Protein AF-A0A382WI26-F1 (afdb_monomer_lite)

Structure (mmCIF, N/CA/C/O backbone):
data_AF-A0A382WI26-F1
#
_entry.id   AF-A0A382WI26-F1
#
loop_
_atom_site.group_PDB
_atom_site.id
_atom_site.type_symbol
_atom_site.label_atom_id
_atom_site.label_alt_id
_atom_site.label_comp_id
_atom_site.label_asym_id
_atom_site.label_entity_id
_atom_site.label_seq_id
_atom_site.pdbx_PDB_ins_code
_atom_site.Cartn_x
_atom_site.Cartn_y
_atom_site.Cartn_z
_atom_site.occupancy
_atom_site.B_iso_or_equiv
_atom_site.auth_seq_id
_atom_site.auth_comp_id
_atom_site.auth_asym_id
_atom_site.auth_atom_id
_atom_site.pdbx_PDB_model_num
ATOM 1 N N . MET A 1 1 ? 7.525 -3.763 5.941 1.00 58.94 1 MET A N 1
ATOM 2 C CA . MET A 1 1 ? 7.935 -3.816 4.519 1.00 58.94 1 MET A CA 1
ATOM 3 C C . MET A 1 1 ? 7.964 -5.229 3.935 1.00 58.94 1 MET A C 1
ATOM 5 O O . MET A 1 1 ? 7.587 -5.360 2.782 1.00 58.94 1 MET A O 1
ATOM 9 N N . ALA A 1 2 ? 8.318 -6.279 4.693 1.00 75.75 2 ALA A N 1
ATOM 10 C CA . ALA A 1 2 ? 8.308 -7.662 4.184 1.00 75.75 2 ALA A CA 1
ATOM 11 C C . ALA A 1 2 ? 6.912 -8.155 3.731 1.00 75.75 2 ALA A C 1
ATOM 13 O O . ALA A 1 2 ? 6.775 -8.685 2.637 1.00 75.75 2 ALA A O 1
ATOM 14 N N . HIS A 1 3 ? 5.851 -7.873 4.499 1.00 81.00 3 HIS A N 1
ATOM 15 C CA . HIS A 1 3 ? 4.496 -8.342 4.166 1.00 81.00 3 HIS A CA 1
ATOM 16 C C . HIS A 1 3 ? 3.944 -7.801 2.836 1.00 81.00 3 HIS A C 1
ATOM 18 O O . HIS A 1 3 ? 3.308 -8.542 2.096 1.00 81.00 3 HIS A O 1
ATOM 24 N N . ALA A 1 4 ? 4.214 -6.536 2.494 1.00 79.94 4 ALA A N 1
ATOM 25 C CA . ALA A 1 4 ? 3.778 -5.951 1.220 1.00 79.94 4 ALA A CA 1
ATOM 26 C C . ALA A 1 4 ? 4.477 -6.609 0.017 1.00 79.94 4 ALA A C 1
ATOM 28 O O . ALA A 1 4 ? 3.862 -6.806 -1.029 1.00 79.94 4 ALA A O 1
ATOM 29 N N . GLN A 1 5 ? 5.749 -6.987 0.176 1.00 84.00 5 GLN A N 1
ATOM 30 C CA . GLN A 1 5 ? 6.508 -7.705 -0.845 1.00 84.00 5 GLN A CA 1
ATOM 31 C C . GLN A 1 5 ? 5.969 -9.125 -1.055 1.00 84.00 5 GLN A C 1
ATOM 33 O O . GLN A 1 5 ? 5.814 -9.560 -2.197 1.00 84.00 5 GLN A O 1
ATOM 38 N N . ASP A 1 6 ? 5.640 -9.826 0.031 1.00 87.94 6 ASP A N 1
ATOM 39 C CA . ASP A 1 6 ? 5.046 -11.161 -0.041 1.00 87.94 6 ASP A CA 1
ATOM 40 C C . ASP A 1 6 ? 3.657 -11.138 -0.688 1.00 87.94 6 ASP A C 1
ATOM 42 O O . ASP A 1 6 ? 3.366 -11.987 -1.531 1.00 87.94 6 ASP A O 1
ATOM 46 N N . LEU A 1 7 ? 2.828 -10.142 -0.357 1.00 86.31 7 LEU A N 1
ATOM 47 C CA . LEU A 1 7 ? 1.517 -9.935 -0.979 1.00 86.31 7 LEU A CA 1
ATOM 48 C C . LEU A 1 7 ? 1.644 -9.625 -2.473 1.00 86.31 7 LEU A C 1
ATOM 50 O O . LEU A 1 7 ? 0.955 -10.235 -3.285 1.00 86.31 7 LEU A O 1
ATOM 54 N N . CYS A 1 8 ? 2.578 -8.751 -2.858 1.00 85.94 8 CYS A N 1
ATOM 55 C CA . CYS A 1 8 ? 2.863 -8.481 -4.268 1.00 85.94 8 CYS A CA 1
ATOM 56 C C . CYS A 1 8 ? 3.246 -9.751 -5.032 1.00 85.94 8 CYS A C 1
ATOM 58 O O . CYS A 1 8 ? 2.786 -9.951 -6.150 1.00 85.94 8 CYS A O 1
ATOM 60 N N . ARG A 1 9 ? 4.053 -10.630 -4.424 1.00 87.06 9 ARG A N 1
ATOM 61 C CA . ARG A 1 9 ? 4.444 -11.905 -5.037 1.00 87.06 9 ARG A CA 1
ATOM 62 C C . ARG A 1 9 ? 3.262 -12.861 -5.209 1.00 87.06 9 ARG A C 1
ATOM 64 O O . ARG A 1 9 ? 3.238 -13.602 -6.182 1.00 87.06 9 ARG A O 1
ATOM 71 N N . GLN A 1 10 ? 2.310 -12.865 -4.277 1.00 87.75 10 GLN A N 1
ATOM 72 C CA . GLN A 1 10 ? 1.107 -13.703 -4.366 1.00 87.75 10 GLN A CA 1
ATOM 73 C C . GLN A 1 10 ? 0.107 -13.187 -5.405 1.00 87.75 10 GLN A C 1
ATOM 75 O O . GLN A 1 10 ? -0.562 -13.987 -6.050 1.00 87.75 10 GLN A O 1
ATOM 80 N N . LEU A 1 11 ? 0.024 -11.867 -5.573 1.00 85.00 11 LEU A N 1
ATOM 81 C CA . LEU A 1 11 ? -0.916 -11.207 -6.481 1.00 85.00 11 LEU A CA 1
ATOM 82 C C . LEU A 1 11 ? -0.326 -10.931 -7.878 1.00 85.00 11 LEU A C 1
ATOM 84 O O . LEU A 1 11 ? -0.998 -10.329 -8.708 1.00 85.00 11 LEU A O 1
ATOM 88 N N . ASP A 1 12 ? 0.920 -11.348 -8.128 1.00 86.06 12 ASP A N 1
ATOM 89 C CA . ASP A 1 12 ? 1.688 -11.057 -9.351 1.00 86.06 12 ASP A CA 1
ATOM 90 C C . ASP A 1 12 ? 1.786 -9.548 -9.671 1.00 86.06 12 ASP A C 1
ATOM 92 O O . ASP A 1 12 ? 1.751 -9.099 -10.816 1.00 86.06 12 ASP A O 1
ATOM 96 N N . ILE A 1 13 ? 1.910 -8.727 -8.622 1.00 84.38 13 ILE A N 1
ATOM 97 C CA . ILE A 1 13 ? 2.007 -7.267 -8.717 1.00 84.38 13 ILE A CA 1
ATOM 98 C C . ILE A 1 13 ? 3.472 -6.828 -8.593 1.00 84.38 13 ILE A C 1
ATOM 100 O O . ILE A 1 13 ? 4.250 -7.340 -7.782 1.00 84.38 13 ILE A O 1
ATOM 104 N N . ARG A 1 14 ? 3.873 -5.815 -9.371 1.00 86.31 14 ARG A N 1
ATOM 105 C CA . ARG A 1 14 ? 5.228 -5.246 -9.310 1.00 86.31 14 ARG A CA 1
ATOM 106 C C . ARG A 1 14 ? 5.441 -4.449 -8.018 1.00 86.31 14 ARG A C 1
ATOM 108 O O . ARG A 1 14 ? 5.114 -3.267 -7.940 1.00 86.31 14 ARG A O 1
ATOM 115 N N . PHE A 1 15 ? 6.096 -5.071 -7.037 1.00 84.94 15 PHE A N 1
ATOM 116 C CA . PHE A 1 15 ? 6.398 -4.461 -5.733 1.00 84.94 15 PHE A CA 1
ATOM 117 C C . PHE A 1 15 ? 7.166 -3.132 -5.816 1.00 84.94 15 PHE A C 1
ATOM 119 O O . PHE A 1 15 ? 6.932 -2.243 -5.004 1.00 84.94 15 PHE A O 1
ATOM 126 N N . ARG A 1 16 ? 8.068 -2.963 -6.794 1.00 87.19 16 ARG A N 1
ATOM 127 C CA . ARG A 1 16 ? 8.936 -1.774 -6.889 1.00 87.19 16 ARG A CA 1
ATOM 128 C C . ARG A 1 16 ? 8.141 -0.469 -7.035 1.00 87.19 16 ARG A C 1
ATOM 130 O O . ARG A 1 16 ? 8.493 0.521 -6.398 1.00 87.19 16 ARG A O 1
ATOM 137 N N . ASP A 1 17 ? 7.070 -0.482 -7.826 1.00 88.06 17 ASP A N 1
ATOM 138 C CA . ASP A 1 17 ? 6.243 0.707 -8.072 1.00 88.06 17 ASP A CA 1
ATOM 139 C C . ASP A 1 17 ? 5.422 1.078 -6.828 1.00 88.06 17 ASP A C 1
ATOM 141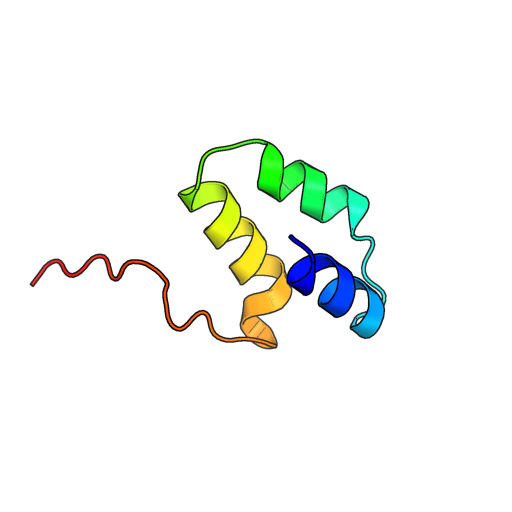 O O . ASP A 1 17 ? 5.241 2.256 -6.517 1.00 88.06 17 ASP A O 1
ATOM 145 N N . ILE A 1 18 ? 4.955 0.068 -6.089 1.00 87.81 18 ILE A N 1
ATOM 146 C CA . ILE A 1 18 ? 4.194 0.243 -4.846 1.00 87.81 18 ILE A CA 1
ATOM 147 C C . ILE A 1 18 ? 5.117 0.706 -3.722 1.00 87.81 18 ILE A C 1
ATOM 149 O O . ILE A 1 18 ? 4.784 1.646 -3.010 1.00 87.81 18 ILE A O 1
ATOM 153 N N . GLN A 1 19 ? 6.308 0.116 -3.599 1.00 88.75 19 GLN A N 1
ATOM 154 C CA . GLN A 1 19 ? 7.305 0.527 -2.615 1.00 88.75 19 G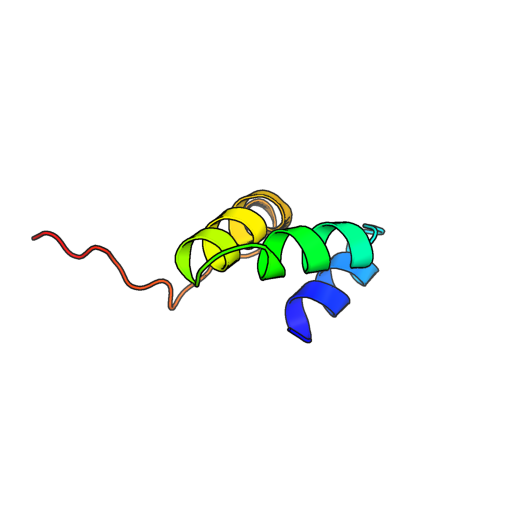LN A CA 1
ATOM 155 C C . GLN A 1 19 ? 7.675 2.003 -2.791 1.00 88.75 19 GLN A C 1
ATOM 157 O O . GLN A 1 19 ? 7.746 2.734 -1.807 1.00 88.75 19 GLN A O 1
ATOM 162 N N . HIS A 1 20 ? 7.883 2.455 -4.031 1.00 90.56 20 HIS A N 1
ATOM 163 C CA . HIS A 1 20 ? 8.200 3.856 -4.296 1.00 90.56 20 HIS A CA 1
ATOM 164 C C . HIS A 1 20 ? 7.063 4.795 -3.860 1.00 90.56 20 HIS A C 1
ATOM 166 O O . HIS A 1 20 ? 7.328 5.811 -3.227 1.00 90.56 20 HIS A O 1
ATOM 172 N N . GLN A 1 21 ? 5.806 4.430 -4.131 1.00 88.31 21 GLN A N 1
ATOM 173 C CA . GLN A 1 21 ? 4.631 5.194 -3.688 1.00 88.31 21 GLN A CA 1
ATOM 174 C C . GLN A 1 21 ? 4.461 5.184 -2.163 1.00 88.31 21 GLN A C 1
ATOM 176 O O . GLN A 1 21 ? 4.159 6.212 -1.567 1.00 88.31 21 GLN A O 1
ATOM 181 N N . MET A 1 22 ? 4.706 4.047 -1.506 1.00 86.31 22 MET A N 1
ATOM 182 C CA . MET A 1 22 ? 4.657 3.953 -0.044 1.00 86.31 22 MET A CA 1
ATOM 183 C C . MET A 1 22 ? 5.745 4.805 0.626 1.00 86.31 22 MET A C 1
ATOM 185 O O . MET A 1 22 ? 5.537 5.296 1.728 1.00 86.31 22 MET A O 1
ATOM 189 N N . MET A 1 23 ? 6.904 4.968 -0.021 1.00 87.00 23 MET A N 1
ATOM 190 C CA . MET A 1 23 ? 8.050 5.721 0.506 1.00 87.00 23 MET A CA 1
ATOM 191 C C . MET A 1 23 ? 8.067 7.202 0.101 1.00 87.00 23 MET A C 1
ATOM 193 O O . MET A 1 23 ? 8.942 7.933 0.559 1.00 87.00 23 MET A O 1
ATOM 197 N N . SER A 1 24 ? 7.147 7.661 -0.752 1.00 90.56 24 SER A N 1
ATOM 198 C CA . SER A 1 24 ? 7.141 9.049 -1.237 1.00 90.56 24 SER A CA 1
ATOM 199 C C . SER A 1 24 ? 6.514 10.054 -0.267 1.00 90.56 24 SER A C 1
ATOM 201 O O . SER A 1 24 ? 6.457 11.237 -0.590 1.00 90.56 24 SER A O 1
ATOM 203 N N . GLY A 1 25 ? 6.019 9.605 0.887 1.00 87.56 25 GLY A N 1
ATOM 204 C CA . GLY A 1 25 ? 5.283 10.437 1.836 1.00 87.56 25 GLY A CA 1
ATOM 205 C C . GLY A 1 25 ? 5.484 10.019 3.289 1.00 87.56 25 GLY A C 1
ATOM 206 O O . GLY A 1 25 ? 6.452 9.339 3.633 1.00 87.56 25 GLY A O 1
ATOM 207 N N . ASP A 1 26 ? 4.564 10.464 4.138 1.00 89.19 26 ASP A N 1
ATOM 208 C CA . ASP A 1 26 ? 4.522 10.151 5.563 1.00 89.19 26 ASP A CA 1
ATOM 209 C C . ASP A 1 26 ? 3.838 8.798 5.848 1.00 89.19 26 ASP A C 1
ATOM 211 O O . ASP A 1 26 ? 3.593 7.978 4.957 1.00 89.19 26 ASP A O 1
ATOM 215 N N . TYR A 1 27 ? 3.580 8.536 7.131 1.00 84.06 27 TYR A N 1
ATOM 216 C CA . TYR A 1 27 ? 2.944 7.302 7.577 1.00 84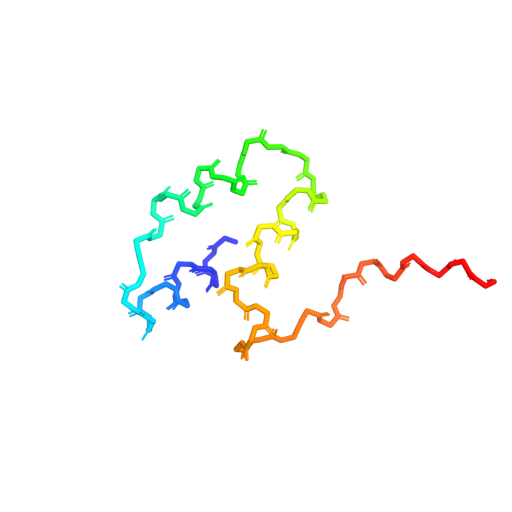.06 27 TYR A CA 1
ATOM 217 C C . TYR A 1 27 ? 1.515 7.143 7.037 1.00 84.06 27 TYR A C 1
ATOM 219 O O . TYR A 1 27 ? 1.140 6.031 6.672 1.00 84.06 27 TYR A O 1
ATOM 227 N N . ASP A 1 28 ? 0.746 8.227 6.923 1.00 86.38 28 ASP A N 1
ATOM 228 C CA . ASP A 1 28 ? -0.622 8.165 6.402 1.00 86.38 28 ASP A CA 1
ATOM 229 C C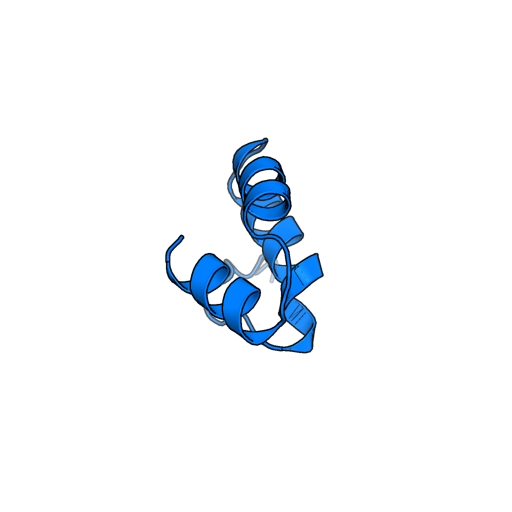 . ASP A 1 28 ? -0.611 7.820 4.912 1.00 86.38 28 ASP A C 1
ATOM 231 O O . ASP A 1 28 ? -1.311 6.902 4.489 1.00 86.38 28 ASP A O 1
ATOM 235 N N . ASN A 1 29 ? 0.294 8.427 4.135 1.00 90.25 29 ASN A N 1
ATOM 236 C CA . ASN A 1 29 ? 0.507 8.044 2.739 1.00 90.25 29 ASN A CA 1
ATOM 237 C C . ASN A 1 29 ? 0.888 6.559 2.593 1.00 90.25 29 ASN A C 1
ATOM 239 O O . ASN A 1 29 ? 0.415 5.878 1.683 1.00 90.25 29 ASN A O 1
ATOM 243 N N . LEU A 1 30 ? 1.733 6.031 3.484 1.00 89.25 30 LEU A N 1
ATOM 244 C CA . LEU A 1 30 ? 2.078 4.608 3.486 1.00 89.25 30 LEU A CA 1
ATOM 245 C C . LEU A 1 30 ? 0.833 3.737 3.681 1.00 89.25 30 LEU A C 1
ATOM 247 O O . LEU A 1 30 ? 0.657 2.759 2.948 1.00 89.25 30 LEU A O 1
ATOM 251 N N . ILE A 1 31 ? -0.004 4.075 4.663 1.00 88.12 31 ILE A N 1
ATOM 252 C CA . ILE A 1 31 ? -1.224 3.329 4.976 1.00 88.12 31 ILE A CA 1
ATOM 253 C C . ILE A 1 31 ? -2.229 3.427 3.825 1.00 88.12 31 ILE A C 1
ATOM 255 O O . ILE A 1 31 ? -2.770 2.400 3.424 1.00 88.12 31 ILE A O 1
ATOM 259 N N . ASP A 1 32 ? -2.420 4.606 3.240 1.00 90.31 32 ASP A N 1
ATOM 260 C CA . ASP A 1 32 ? -3.352 4.824 2.132 1.00 90.31 32 ASP A CA 1
ATOM 261 C C . ASP A 1 32 ? -2.933 4.065 0.869 1.00 90.31 32 ASP A C 1
ATOM 263 O O . ASP A 1 32 ? -3.749 3.388 0.239 1.00 90.31 32 ASP A O 1
ATOM 267 N N . VAL A 1 33 ? -1.646 4.114 0.502 1.00 90.75 33 VAL A N 1
ATOM 268 C CA . VAL A 1 33 ? -1.121 3.339 -0.633 1.00 90.75 33 VAL A CA 1
ATOM 269 C C . VAL A 1 33 ? -1.262 1.842 -0.365 1.00 90.75 33 VAL A C 1
ATOM 271 O O . VAL A 1 33 ? -1.607 1.088 -1.277 1.00 90.75 33 VAL A O 1
ATOM 274 N N . PHE A 1 34 ? -1.025 1.393 0.868 1.00 88.25 34 PHE A N 1
ATOM 275 C CA . PHE A 1 34 ? -1.194 -0.010 1.229 1.00 88.25 34 PHE A CA 1
ATOM 276 C C . PHE A 1 34 ? -2.665 -0.449 1.146 1.00 88.25 34 PHE A C 1
ATOM 278 O O . PHE A 1 34 ? -2.955 -1.437 0.475 1.00 88.25 34 PHE A O 1
ATOM 285 N N . GLU A 1 35 ? -3.602 0.282 1.755 1.00 88.69 35 GLU A N 1
ATOM 286 C CA . GLU A 1 35 ? -5.040 -0.029 1.697 1.00 88.69 35 GLU A CA 1
ATOM 287 C C . GLU A 1 35 ? -5.577 0.018 0.266 1.00 88.69 35 GLU A C 1
ATOM 289 O O . GLU A 1 35 ? -6.327 -0.865 -0.138 1.00 88.69 35 GLU A O 1
ATOM 294 N N . LYS A 1 36 ? -5.134 0.972 -0.553 1.00 89.62 36 LYS A N 1
ATOM 295 C CA . LYS A 1 36 ? -5.552 1.063 -1.956 1.00 89.62 36 LYS A CA 1
ATOM 296 C 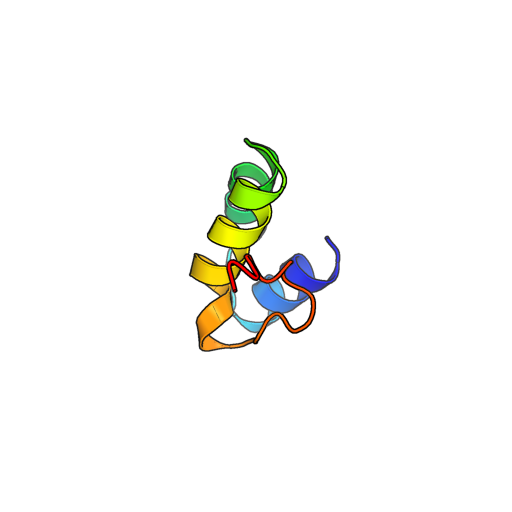C . LYS A 1 36 ? -5.158 -0.159 -2.791 1.00 89.62 36 LYS A C 1
ATOM 298 O O . LYS A 1 36 ? -5.871 -0.504 -3.726 1.00 89.62 36 LYS A O 1
ATOM 303 N N . ASN A 1 37 ? -4.014 -0.781 -2.498 1.00 88.62 37 ASN A N 1
ATOM 304 C CA . ASN A 1 37 ? -3.510 -1.920 -3.274 1.00 88.62 37 ASN A CA 1
ATOM 305 C C . ASN A 1 37 ? -3.884 -3.277 -2.662 1.00 88.62 37 ASN A C 1
ATOM 307 O O . ASN A 1 37 ? -4.045 -4.249 -3.395 1.00 88.62 37 ASN A O 1
ATOM 311 N N . PHE A 1 38 ? -3.999 -3.359 -1.335 1.00 88.75 38 PHE A N 1
ATOM 312 C CA . PHE A 1 38 ? -4.179 -4.625 -0.622 1.00 88.75 38 PHE A CA 1
ATOM 313 C C . PHE A 1 38 ? -5.440 -4.676 0.242 1.00 88.75 38 PHE A C 1
ATOM 315 O O . PHE A 1 38 ? -5.760 -5.749 0.740 1.00 88.75 38 PHE A O 1
ATOM 322 N N . GLY A 1 39 ? -6.174 -3.576 0.415 1.00 87.06 39 GLY A N 1
ATOM 323 C CA . GLY A 1 39 ? -7.346 -3.495 1.295 1.00 87.06 39 GLY A CA 1
ATOM 324 C C . GLY A 1 39 ? -8.501 -4.419 0.901 1.00 87.06 39 GLY A C 1
ATOM 325 O O . GLY A 1 39 ? -9.306 -4.785 1.750 1.00 87.06 39 GLY A O 1
ATOM 326 N N . GLU A 1 40 ? -8.554 -4.860 -0.360 1.00 87.81 40 GLU A N 1
ATOM 327 C CA . GLU A 1 40 ? -9.496 -5.898 -0.806 1.00 87.81 40 GLU A CA 1
ATOM 328 C C . GLU A 1 40 ? -9.118 -7.305 -0.309 1.00 87.81 40 GLU A C 1
ATOM 330 O O . GLU A 1 40 ? -9.978 -8.176 -0.201 1.00 87.81 40 GLU A O 1
ATOM 335 N N . TYR A 1 41 ? -7.840 -7.535 0.007 1.00 85.88 41 TYR A N 1
ATOM 336 C CA . TYR A 1 41 ? -7.292 -8.844 0.378 1.00 85.88 41 TYR A CA 1
ATOM 337 C C . TYR A 1 41 ? -6.934 -8.950 1.862 1.00 85.88 41 TYR A C 1
ATOM 339 O O . TYR A 1 41 ? -6.926 -10.047 2.419 1.00 85.88 41 TYR A O 1
ATOM 347 N N . VAL A 1 42 ? -6.599 -7.830 2.506 1.00 86.44 42 VAL A N 1
ATOM 348 C CA . VAL A 1 42 ? -6.178 -7.781 3.909 1.00 86.44 42 VAL A CA 1
ATOM 349 C C . VAL A 1 42 ? -6.844 -6.623 4.640 1.00 86.44 42 VAL A C 1
ATOM 351 O O . VAL A 1 42 ? -7.086 -5.562 4.075 1.00 86.44 42 VAL A O 1
ATOM 354 N N . THR A 1 43 ? -7.074 -6.804 5.939 1.00 85.00 43 THR A N 1
ATOM 355 C CA . THR A 1 43 ? -7.586 -5.750 6.821 1.00 85.00 43 THR A CA 1
ATOM 356 C C . THR A 1 43 ? -6.506 -5.338 7.817 1.00 85.00 43 THR A C 1
ATOM 358 O O . THR A 1 43 ? -5.949 -6.174 8.532 1.00 85.00 43 THR A O 1
ATOM 361 N N . LEU A 1 44 ? -6.205 -4.039 7.874 1.00 83.31 44 LEU A N 1
ATOM 362 C CA . LEU A 1 44 ? -5.275 -3.453 8.840 1.00 83.31 44 LEU A CA 1
ATOM 363 C C . LEU A 1 44 ? -5.959 -3.287 10.205 1.00 83.31 44 LEU A C 1
ATOM 365 O O . LEU A 1 44 ? -6.765 -2.389 10.407 1.00 83.31 44 LEU A O 1
ATOM 369 N N . ILE A 1 45 ? -5.602 -4.146 11.159 1.00 79.56 45 ILE A N 1
ATOM 370 C CA . ILE A 1 45 ? -6.181 -4.169 12.518 1.00 79.56 45 ILE A CA 1
ATOM 371 C C . ILE A 1 45 ? -5.558 -3.164 13.502 1.00 79.56 45 ILE A C 1
ATOM 373 O O . ILE A 1 45 ? -6.152 -2.888 14.535 1.00 79.56 45 ILE A O 1
ATOM 377 N N . ASN A 1 46 ? -4.386 -2.603 13.186 1.00 75.69 46 ASN A N 1
ATOM 378 C CA . ASN A 1 46 ? -3.667 -1.631 14.027 1.00 75.69 46 ASN A CA 1
ATOM 379 C C . ASN A 1 46 ? -3.514 -0.263 13.346 1.00 75.69 46 ASN A C 1
ATOM 381 O O . ASN A 1 46 ? -2.588 0.486 13.662 1.00 75.69 46 ASN A O 1
ATOM 385 N N . LYS A 1 47 ? -4.385 0.066 12.383 1.00 69.75 47 LYS A N 1
ATOM 386 C CA . LYS A 1 47 ? -4.470 1.448 11.904 1.00 69.75 47 LYS A CA 1
ATOM 387 C C . LYS A 1 47 ? -4.833 2.305 13.122 1.00 69.75 47 LYS A C 1
ATOM 389 O O . LYS A 1 47 ? -5.744 1.896 13.846 1.00 69.75 47 LYS A O 1
ATOM 394 N N . PRO A 1 48 ? -4.130 3.421 13.404 1.00 68.50 48 PRO A N 1
ATOM 395 C CA . PRO A 1 48 ? -4.595 4.340 14.427 1.00 68.50 48 PRO A CA 1
ATOM 396 C C . PRO A 1 48 ? -6.013 4.718 14.028 1.00 68.50 48 PRO A C 1
ATOM 398 O O . PRO A 1 48 ? -6.229 5.365 13.003 1.00 68.50 48 PRO A O 1
ATOM 401 N N . SER A 1 49 ? -6.991 4.227 14.783 1.00 58.22 49 SER A N 1
ATOM 402 C CA . SER A 1 49 ? -8.333 4.741 14.672 1.00 58.22 49 SER A CA 1
ATOM 403 C C . SER A 1 49 ? -8.177 6.221 14.965 1.00 58.22 49 SER A C 1
ATOM 405 O O . SER A 1 49 ? -7.727 6.610 16.045 1.00 58.22 49 SER A O 1
ATOM 407 N N . THR A 1 50 ? -8.499 7.064 13.992 1.00 58.47 50 THR A N 1
ATOM 408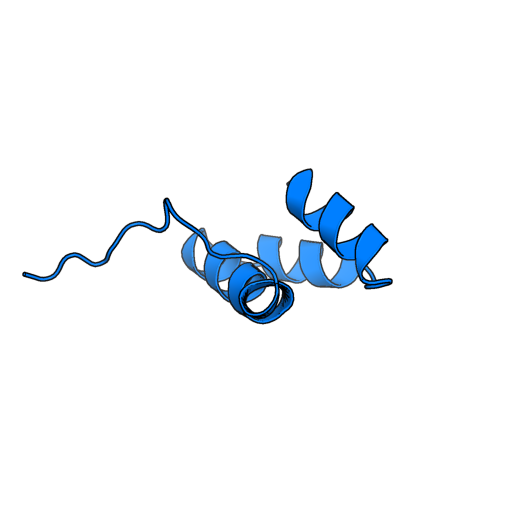 C CA . THR A 1 50 ? -8.971 8.412 14.268 1.00 58.47 50 THR A CA 1
ATOM 409 C C . THR A 1 50 ? -10.252 8.243 15.084 1.00 58.47 50 THR A C 1
ATOM 411 O O . THR A 1 50 ? -11.365 8.383 14.594 1.00 58.47 50 THR A O 1
ATOM 414 N N . SER A 1 51 ? -10.077 7.848 16.346 1.00 48.72 51 SER A N 1
ATOM 415 C CA . SER A 1 51 ? -11.053 7.887 17.416 1.00 48.72 51 SER A CA 1
ATOM 416 C C . SER A 1 51 ? -11.220 9.361 17.741 1.00 48.72 51 SER A C 1
ATOM 418 O O . SER A 1 51 ? -10.639 9.890 18.682 1.00 48.72 51 SER A O 1
ATOM 420 N N . GLY A 1 52 ? -11.929 10.047 16.851 1.00 56.22 52 GLY A N 1
ATOM 421 C CA . GLY A 1 52 ? -12.752 11.174 17.224 1.00 56.22 52 GLY A CA 1
ATOM 422 C C . GLY A 1 52 ? -14.084 10.614 17.695 1.00 56.22 52 GLY A C 1
ATOM 423 O O . GLY A 1 52 ? -15.023 10.562 16.910 1.00 56.22 52 GLY A O 1
ATOM 424 N N . GLU A 1 53 ? -14.121 10.172 18.950 1.00 40.38 53 GLU A N 1
ATOM 425 C CA . GLU A 1 53 ? -15.311 10.189 19.807 1.00 40.38 53 GLU A CA 1
ATOM 426 C C . GLU A 1 53 ? -14.899 10.737 21.175 1.00 40.38 53 GLU A C 1
ATOM 428 O O . GLU A 1 53 ? -13.866 10.269 21.710 1.00 40.38 53 GLU A O 1
#

Foldseek 3Di:
DVVLVVVCVVVVHDSVVLVCQLPVDDPVSVVVSCCVVCVVPDDDPPDPPPPPD

Secondary structure (DSSP, 8-state):
-HHHHHHHHHTT--HHHHHHHHHSS-HHHHHHHHHHHHTTT---TTS------

Radius of gyration: 11.76 Å; chains: 1; bounding box: 24×25×29 Å

Organism: NCBI:txid408172

pLDDT: mean 82.01, std 11.4, range [40.38, 90.75]

Sequence (53 aa):
MAHAQDLCRQLDIRFRDIQHQMMSGDYDNLIDVFEKNFGEYVTLINKPSTSGE